Protein AF-A0A971RCW8-F1 (afdb_monomer)

Nearest PDB structures (foldseek):
  1rk5-assembly1_A  TM=8.842E-01  e=6.343E-04  Alcaligenes faecalis
  1v4y-assembly1_A  TM=8.845E-01  e=8.855E-04  Alcaligenes faecalis
  2fvm-assembly1_C  TM=7.047E-01  e=5.021E-01  Lachancea kluyveri
  5a9z-assembly1_AN  TM=2.596E-01  e=7.247E+00  Thermus thermophilus HB8

Solvent-accessible surface area (backbone atoms only — not comparable to full-atom values): 5566 Å² total; per-residue (Å²): 137,82,56,71,66,59,53,50,36,57,74,25,38,54,45,26,55,75,72,62,46,84,53,46,46,57,95,53,92,91,36,53,44,65,46,74,47,62,41,88,91,55,55,40,79,54,69,99,74,55,50,88,92,41,69,66,42,77,41,58,44,37,45,49,37,33,29,35,68,68,40,64,34,28,53,53,86,41,74,64,77,58,76,59,77,75,91,84,72,81,126

Structure (mmCIF, N/CA/C/O backbone):
data_AF-A0A971RCW8-F1
#
_entry.id   AF-A0A971RCW8-F1
#
loop_
_atom_site.group_PDB
_atom_site.id
_atom_site.type_symbol
_atom_site.label_atom_id
_atom_site.label_alt_id
_atom_site.label_comp_id
_atom_site.label_asym_id
_atom_site.label_entity_id
_atom_site.label_seq_id
_atom_site.pdbx_PDB_ins_code
_atom_site.Cartn_x
_atom_site.Cartn_y
_atom_site.Cartn_z
_atom_site.occupancy
_atom_site.B_iso_or_equiv
_atom_site.auth_seq_id
_atom_site.auth_comp_id
_atom_site.auth_asym_id
_atom_site.auth_atom_id
_atom_site.pdbx_PDB_model_num
ATOM 1 N N . LEU A 1 1 ? 13.584 -15.365 0.269 1.00 82.81 1 LEU A N 1
ATOM 2 C CA . LEU A 1 1 ? 12.549 -14.471 -0.302 1.00 82.81 1 LEU A CA 1
ATOM 3 C C . LEU A 1 1 ? 11.270 -14.612 0.519 1.00 82.81 1 LEU A C 1
ATOM 5 O O . LEU A 1 1 ? 11.041 -15.695 1.041 1.00 82.81 1 LEU A O 1
ATOM 9 N N . LEU A 1 2 ? 10.502 -13.533 0.697 1.00 93.88 2 LEU A N 1
ATOM 10 C CA . LEU A 1 2 ? 9.175 -13.573 1.334 1.00 93.88 2 LEU A CA 1
ATOM 11 C C . LEU A 1 2 ? 8.110 -13.849 0.266 1.00 93.88 2 LEU A C 1
ATOM 13 O O . LEU A 1 2 ? 8.313 -13.468 -0.886 1.00 93.88 2 LEU A O 1
ATOM 17 N N . THR A 1 3 ? 6.986 -14.464 0.641 1.00 97.69 3 THR A N 1
ATOM 18 C CA . THR A 1 3 ? 5.799 -14.471 -0.228 1.00 97.69 3 THR A CA 1
ATOM 19 C C . THR A 1 3 ? 5.144 -13.087 -0.223 1.00 97.69 3 THR A C 1
ATOM 21 O O . THR A 1 3 ? 5.397 -12.273 0.677 1.00 97.69 3 THR A O 1
ATOM 24 N N . LEU A 1 4 ? 4.298 -12.811 -1.217 1.00 96.62 4 LEU A N 1
ATOM 25 C CA . LEU A 1 4 ? 3.574 -11.542 -1.302 1.00 96.62 4 LEU A CA 1
ATOM 26 C C . LEU A 1 4 ? 2.662 -11.343 -0.084 1.00 96.62 4 LEU A C 1
ATOM 28 O O . LEU A 1 4 ? 2.632 -10.264 0.501 1.00 96.62 4 LEU A O 1
ATOM 32 N N . GLU A 1 5 ? 1.974 -12.395 0.347 1.00 97.81 5 GLU A N 1
ATOM 33 C CA . GLU A 1 5 ? 1.065 -12.380 1.491 1.00 97.81 5 GLU A CA 1
ATOM 34 C C . GLU A 1 5 ? 1.812 -12.065 2.789 1.00 97.81 5 GLU A C 1
ATOM 36 O O . GLU A 1 5 ? 1.344 -11.253 3.584 1.00 97.81 5 GLU A O 1
ATOM 41 N N . GLU A 1 6 ? 3.005 -12.636 2.992 1.00 98.38 6 GLU A N 1
ATOM 42 C CA . GLU A 1 6 ? 3.837 -12.316 4.155 1.00 98.38 6 GLU A CA 1
ATOM 43 C C . GLU A 1 6 ? 4.373 -10.880 4.112 1.00 98.38 6 GLU A C 1
ATOM 45 O O . GLU A 1 6 ? 4.443 -10.218 5.152 1.00 98.38 6 GLU A O 1
ATOM 50 N N . ALA A 1 7 ? 4.721 -10.366 2.929 1.00 97.31 7 ALA A N 1
ATOM 51 C CA . ALA A 1 7 ? 5.101 -8.965 2.769 1.00 97.31 7 ALA A CA 1
ATOM 52 C C . ALA A 1 7 ? 3.929 -8.028 3.118 1.00 97.31 7 ALA A C 1
ATOM 54 O O . ALA A 1 7 ? 4.093 -7.119 3.936 1.00 97.31 7 ALA A O 1
ATOM 55 N N . VAL A 1 8 ? 2.730 -8.299 2.589 1.00 97.94 8 VAL A N 1
ATOM 56 C CA . VAL A 1 8 ? 1.504 -7.547 2.903 1.00 97.94 8 VAL A CA 1
ATOM 57 C C . VAL A 1 8 ? 1.184 -7.635 4.395 1.00 97.94 8 VAL A C 1
ATOM 59 O O . VAL A 1 8 ? 0.951 -6.605 5.027 1.00 97.94 8 VAL A O 1
ATOM 62 N N . ARG A 1 9 ? 1.246 -8.828 5.002 1.00 98.19 9 ARG A N 1
ATOM 63 C CA . ARG A 1 9 ? 0.994 -9.038 6.438 1.00 98.19 9 ARG A CA 1
ATOM 64 C C . ARG A 1 9 ? 1.921 -8.193 7.305 1.00 98.19 9 ARG A C 1
ATOM 66 O O . ARG A 1 9 ? 1.460 -7.571 8.262 1.00 98.19 9 ARG A O 1
ATOM 73 N N . LYS A 1 10 ? 3.214 -8.138 6.966 1.00 97.94 10 LYS A N 1
ATOM 74 C CA . LYS A 1 10 ? 4.215 -7.336 7.688 1.00 97.94 10 LYS A CA 1
ATOM 75 C C . LYS A 1 10 ? 3.925 -5.834 7.654 1.00 97.94 10 LYS A C 1
ATOM 77 O O . LYS A 1 10 ? 4.220 -5.168 8.642 1.00 97.94 10 LYS A O 1
ATOM 82 N N . MET A 1 11 ? 3.350 -5.324 6.563 1.00 97.25 11 MET A N 1
ATOM 83 C CA . MET A 1 11 ? 3.017 -3.902 6.387 1.00 97.25 11 MET A CA 1
ATOM 84 C C . MET A 1 11 ? 1.609 -3.528 6.882 1.00 97.25 11 MET A C 1
ATOM 86 O O . MET A 1 11 ? 1.314 -2.347 7.024 1.00 97.25 11 MET A O 1
ATOM 90 N N . THR A 1 12 ? 0.745 -4.513 7.152 1.00 98.25 12 THR A N 1
ATOM 91 C CA . THR A 1 12 ? -0.667 -4.298 7.512 1.00 98.25 12 THR A CA 1
ATOM 92 C C . THR A 1 12 ? -0.983 -4.872 8.897 1.00 98.25 12 THR A C 1
ATOM 94 O O . THR A 1 12 ? -0.672 -4.243 9.906 1.00 98.25 12 THR A O 1
ATOM 97 N N . SER A 1 13 ? -1.558 -6.074 8.975 1.00 97.69 13 SER A N 1
ATOM 98 C CA . SER A 1 13 ? -2.071 -6.667 10.216 1.00 97.69 13 SER A CA 1
ATOM 99 C C . SER A 1 13 ? -1.005 -6.854 11.294 1.00 97.69 13 SER A C 1
ATOM 101 O O . SER A 1 13 ? -1.276 -6.607 12.466 1.00 97.69 13 SER A O 1
ATOM 103 N N . LEU A 1 14 ? 0.224 -7.243 10.937 1.00 97.69 14 LEU A N 1
ATOM 104 C CA . LEU A 1 14 ? 1.298 -7.370 11.925 1.00 97.69 14 LEU A CA 1
ATOM 105 C C . LEU A 1 14 ? 1.719 -5.999 12.474 1.00 97.69 14 LEU A C 1
ATOM 107 O O . LEU A 1 14 ? 2.048 -5.884 13.655 1.00 97.69 14 LEU A O 1
ATOM 111 N N . ALA A 1 15 ? 1.714 -4.965 11.629 1.00 96.56 15 ALA A N 1
ATOM 112 C CA . ALA A 1 15 ? 2.045 -3.607 12.039 1.00 96.56 15 ALA A CA 1
ATOM 113 C C . ALA A 1 15 ? 0.976 -3.045 12.987 1.00 96.56 15 ALA A C 1
ATOM 115 O O . ALA A 1 15 ? 1.326 -2.561 14.063 1.00 96.56 15 ALA A O 1
ATOM 116 N N . THR A 1 16 ? -0.313 -3.182 12.649 1.00 95.31 16 THR A N 1
ATOM 117 C CA . THR A 1 16 ? -1.420 -2.697 13.493 1.00 95.31 16 THR A CA 1
ATOM 118 C C . THR A 1 16 ? -1.492 -3.435 14.830 1.00 95.31 16 THR A C 1
ATOM 120 O O . THR A 1 16 ? -1.620 -2.791 15.874 1.00 95.31 16 THR A O 1
ATOM 123 N N . GLN A 1 17 ? -1.277 -4.757 14.836 1.00 94.00 17 GLN A N 1
ATOM 124 C C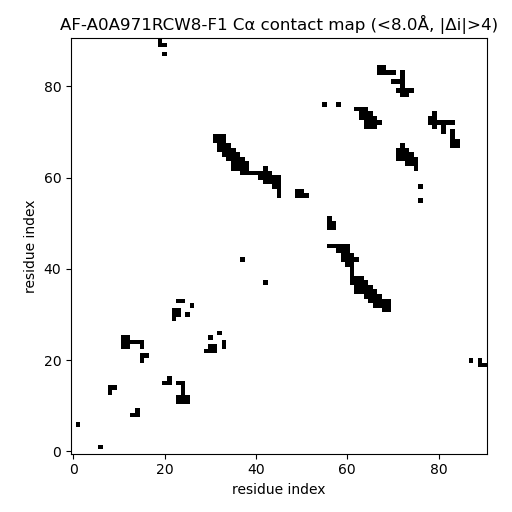A . GLN A 1 17 ? -1.196 -5.558 16.064 1.00 94.00 17 GLN A CA 1
ATOM 125 C C . GLN A 1 17 ? -0.099 -5.069 17.017 1.00 94.00 17 GLN A C 1
ATOM 127 O O . GLN A 1 17 ? -0.349 -4.933 18.214 1.00 94.00 17 GLN A O 1
ATOM 132 N N . ARG A 1 18 ? 1.101 -4.762 16.503 1.00 94.88 18 ARG A N 1
ATOM 133 C CA . ARG A 1 18 ? 2.239 -4.303 17.325 1.00 94.88 18 ARG A CA 1
ATOM 134 C C . ARG A 1 18 ? 1.973 -2.989 18.052 1.00 94.88 18 ARG A C 1
ATOM 136 O O . ARG A 1 18 ? 2.522 -2.777 19.129 1.00 94.88 18 ARG A O 1
ATOM 143 N N . VAL A 1 19 ? 1.155 -2.112 17.474 1.00 93.25 19 VAL A N 1
ATOM 144 C CA . VAL A 1 19 ? 0.839 -0.795 18.053 1.00 93.25 19 VAL A CA 1
ATOM 145 C C . VAL A 1 19 ? -0.519 -0.749 18.762 1.00 93.25 19 VAL A C 1
ATOM 147 O O . VAL A 1 19 ? -0.873 0.285 19.327 1.00 93.25 19 VAL A O 1
ATOM 150 N N . GLY A 1 20 ? -1.255 -1.866 18.789 1.00 92.81 20 GLY A N 1
ATOM 151 C CA . GLY A 1 20 ? -2.528 -2.000 19.501 1.00 92.81 20 GLY A CA 1
ATOM 152 C C . GLY A 1 20 ? -3.758 -1.493 18.740 1.00 92.81 20 GLY A C 1
ATOM 153 O O . GLY A 1 20 ? -4.805 -1.309 19.353 1.00 92.81 20 GLY A O 1
ATOM 154 N N . ILE A 1 21 ? -3.661 -1.285 17.425 1.00 94.88 21 ILE A N 1
ATOM 155 C CA . ILE A 1 21 ? -4.804 -0.921 16.576 1.00 94.88 21 ILE A CA 1
ATOM 156 C C . ILE A 1 21 ? -5.534 -2.209 16.177 1.00 94.88 21 ILE A C 1
ATOM 158 O O . ILE A 1 21 ? -4.933 -3.099 15.574 1.00 94.88 21 ILE A O 1
ATOM 162 N N . ARG A 1 22 ? -6.820 -2.330 16.530 1.00 92.75 22 ARG A N 1
ATOM 163 C CA . ARG A 1 22 ? -7.584 -3.591 16.409 1.00 92.75 22 ARG A CA 1
ATOM 164 C C . ARG A 1 22 ? -8.591 -3.618 15.263 1.00 92.75 22 ARG A C 1
ATOM 166 O O . ARG A 1 22 ? -8.991 -4.694 14.835 1.00 92.75 22 ARG A O 1
ATOM 173 N N . ASP A 1 23 ? -8.990 -2.457 14.770 1.00 95.12 23 ASP A N 1
ATOM 174 C CA . ASP A 1 23 ? -10.042 -2.259 13.771 1.00 95.12 23 ASP A CA 1
ATOM 175 C C . ASP A 1 23 ? -9.487 -1.940 12.369 1.00 95.12 23 ASP A C 1
ATOM 177 O O . ASP A 1 23 ? -10.247 -1.591 11.466 1.00 95.12 23 ASP A O 1
ATOM 181 N N . ARG A 1 24 ? -8.166 -2.088 12.164 1.00 97.12 24 ARG A N 1
ATOM 182 C CA . ARG A 1 24 ? -7.459 -1.813 10.895 1.00 97.12 24 ARG A CA 1
ATOM 183 C C . ARG A 1 24 ? -6.406 -2.870 10.559 1.00 97.12 24 ARG A C 1
ATOM 185 O O . ARG A 1 24 ? -5.937 -3.613 11.424 1.00 97.12 24 ARG A O 1
ATOM 192 N N . GLY A 1 25 ? -5.977 -2.882 9.296 1.00 96.56 25 GLY A N 1
ATOM 193 C CA . GLY A 1 25 ? -4.870 -3.714 8.806 1.00 96.56 25 GLY A CA 1
ATOM 194 C C . GLY A 1 25 ? -5.270 -5.112 8.325 1.00 96.56 25 GLY A C 1
ATOM 195 O O . GLY A 1 25 ? -4.394 -5.914 8.013 1.00 96.56 25 GLY A O 1
ATOM 196 N N . ALA A 1 26 ? -6.565 -5.422 8.247 1.00 97.62 26 ALA A N 1
ATOM 197 C CA . ALA A 1 26 ? -7.071 -6.622 7.586 1.00 97.62 26 ALA A CA 1
ATOM 198 C C . ALA A 1 26 ? -8.384 -6.318 6.847 1.00 97.62 26 ALA A C 1
ATOM 200 O O . ALA A 1 26 ? -9.108 -5.395 7.208 1.00 97.62 26 ALA A O 1
ATOM 201 N N . ILE A 1 27 ? -8.688 -7.107 5.815 1.00 97.94 27 ILE A N 1
ATOM 202 C CA . ILE A 1 27 ? -9.909 -6.963 5.013 1.00 97.94 27 ILE A CA 1
ATOM 203 C C . ILE A 1 27 ? -10.955 -7.927 5.565 1.00 97.94 27 ILE A C 1
ATOM 205 O O . ILE A 1 27 ? -10.932 -9.122 5.268 1.00 97.94 27 ILE A O 1
ATOM 209 N N . ARG A 1 28 ? -11.834 -7.423 6.435 1.00 97.31 28 ARG A N 1
ATOM 210 C CA . ARG A 1 28 ? -12.913 -8.192 7.072 1.00 97.31 28 ARG A CA 1
ATOM 211 C C . ARG A 1 28 ? -14.116 -7.279 7.336 1.00 97.31 28 ARG A C 1
ATOM 213 O O . ARG A 1 28 ? -13.915 -6.085 7.563 1.00 97.31 28 ARG A O 1
ATOM 220 N N . PRO A 1 29 ? -15.348 -7.816 7.365 1.00 97.62 29 PRO A N 1
ATOM 221 C CA . PRO A 1 29 ? -16.516 -7.040 7.773 1.00 97.62 29 PRO A CA 1
ATOM 222 C C . PRO A 1 29 ? -16.308 -6.367 9.138 1.00 97.62 29 PRO A C 1
ATOM 224 O O . PRO A 1 29 ? -15.800 -6.997 10.067 1.00 97.62 29 PRO A O 1
ATOM 227 N N . GLY A 1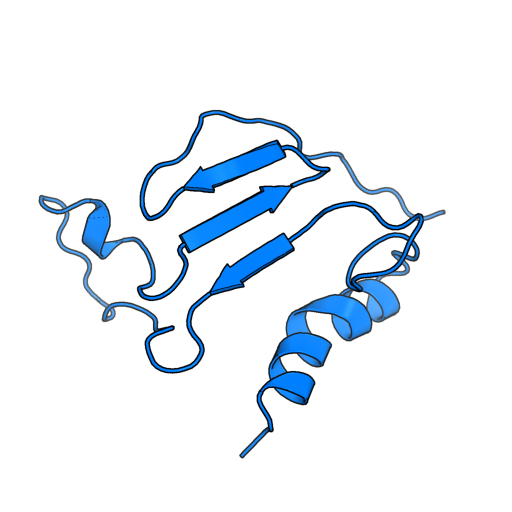 30 ? -16.698 -5.094 9.248 1.00 96.00 30 GLY A N 1
ATOM 228 C CA . GLY A 1 30 ? -16.579 -4.295 10.474 1.00 96.00 30 GLY A CA 1
ATOM 229 C C . GLY A 1 30 ? -15.223 -3.612 10.699 1.00 96.00 30 GLY A C 1
ATOM 230 O O . GLY A 1 30 ? -15.091 -2.876 11.672 1.00 96.00 30 GLY A O 1
ATOM 231 N N . MET A 1 31 ? -14.229 -3.822 9.830 1.00 97.00 31 MET A N 1
ATOM 232 C CA . MET A 1 31 ? -12.963 -3.074 9.862 1.00 97.00 31 MET A CA 1
ATOM 233 C C . MET A 1 31 ? -13.059 -1.796 9.023 1.00 97.00 31 MET A C 1
ATOM 235 O O . MET A 1 31 ? -13.886 -1.706 8.112 1.00 97.00 31 MET A O 1
ATOM 239 N N . TRP A 1 32 ? -12.203 -0.812 9.304 1.00 97.94 32 TRP A N 1
ATOM 240 C CA . TRP A 1 32 ? -12.118 0.384 8.464 1.00 97.94 32 TRP A CA 1
ATOM 241 C C . TRP A 1 32 ? -11.651 0.031 7.051 1.00 97.94 32 TRP A C 1
ATOM 243 O O . TRP A 1 32 ? -10.762 -0.803 6.861 1.00 97.94 32 TRP A O 1
ATOM 253 N N . ALA A 1 33 ? -12.230 0.708 6.062 1.00 98.12 33 ALA A N 1
ATOM 254 C CA . ALA A 1 33 ? -11.894 0.538 4.654 1.00 98.12 33 ALA A CA 1
ATOM 255 C C . ALA A 1 33 ? -10.610 1.305 4.284 1.00 98.12 33 ALA A C 1
ATOM 257 O O . ALA A 1 33 ? -10.644 2.262 3.511 1.00 98.12 33 ALA A O 1
ATOM 258 N N . ASP A 1 34 ? -9.485 0.870 4.854 1.00 98.44 34 ASP A N 1
ATOM 259 C CA . ASP A 1 34 ? -8.143 1.279 4.438 1.00 98.44 34 ASP A CA 1
ATOM 260 C C . ASP A 1 34 ? -7.592 0.244 3.455 1.00 98.44 34 ASP A C 1
ATOM 262 O O . ASP A 1 34 ? -7.190 -0.855 3.850 1.00 98.44 34 ASP A O 1
ATOM 266 N N . LEU A 1 35 ? -7.615 0.567 2.163 1.00 98.44 35 LEU A N 1
ATOM 267 C CA . LEU A 1 35 ? -7.336 -0.386 1.090 1.00 98.44 35 LEU A CA 1
ATOM 268 C C . LEU A 1 35 ? -6.323 0.184 0.102 1.00 98.44 35 LEU A C 1
ATOM 270 O O . LEU A 1 35 ? -6.299 1.381 -0.173 1.00 98.44 35 LEU A O 1
ATOM 274 N N . VAL A 1 36 ? -5.518 -0.702 -0.480 1.00 98.38 36 VAL A N 1
ATOM 2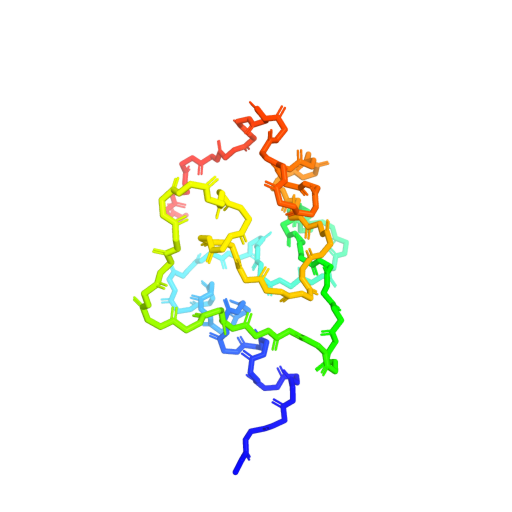75 C CA . VAL A 1 36 ? -4.635 -0.384 -1.604 1.00 98.38 36 VAL A CA 1
ATOM 276 C C . VAL A 1 36 ? -4.889 -1.405 -2.699 1.00 98.38 36 VAL A C 1
ATOM 278 O O . VAL A 1 36 ? -4.832 -2.609 -2.446 1.00 98.38 36 VAL A O 1
ATOM 281 N N . VAL A 1 37 ? -5.156 -0.927 -3.911 1.00 98.19 37 VAL A N 1
ATOM 282 C CA . VAL A 1 37 ? -5.297 -1.773 -5.099 1.00 98.19 37 VAL A CA 1
ATOM 283 C C . VAL A 1 37 ? -4.048 -1.600 -5.945 1.00 98.19 37 VAL A C 1
ATOM 285 O O . VAL A 1 37 ? -3.797 -0.515 -6.477 1.00 98.19 37 VAL A O 1
ATOM 288 N N . PHE A 1 38 ? -3.269 -2.668 -6.072 1.00 98.00 38 PHE A N 1
ATOM 289 C CA . PHE A 1 38 ? -2.021 -2.669 -6.822 1.00 98.00 38 PHE A CA 1
ATOM 290 C C . PHE A 1 38 ? -1.892 -3.917 -7.694 1.00 98.00 38 PHE A C 1
ATOM 292 O O . PHE A 1 38 ? -2.463 -4.966 -7.397 1.00 98.00 38 PHE A O 1
ATOM 299 N N . ASP A 1 39 ? -1.122 -3.791 -8.765 1.00 97.88 39 ASP A N 1
ATOM 300 C CA . ASP A 1 39 ? -0.720 -4.892 -9.625 1.00 97.88 39 ASP A CA 1
ATOM 301 C C . ASP A 1 39 ? 0.570 -5.514 -9.076 1.00 97.88 39 ASP A C 1
ATOM 303 O O . ASP A 1 39 ? 1.616 -4.867 -8.983 1.00 97.88 39 ASP A O 1
ATOM 307 N N . LYS A 1 40 ? 0.483 -6.789 -8.693 1.00 96.38 40 LYS A N 1
ATOM 308 C CA . LYS A 1 40 ? 1.591 -7.540 -8.092 1.00 96.38 40 LYS A CA 1
ATOM 309 C C . LYS A 1 40 ? 2.809 -7.674 -9.010 1.00 96.38 40 LYS A C 1
ATOM 311 O O . LYS A 1 40 ? 3.904 -7.879 -8.496 1.00 96.38 40 LYS A O 1
ATOM 316 N N . ASP A 1 41 ? 2.618 -7.605 -10.327 1.00 96.31 41 ASP A N 1
ATOM 317 C CA . ASP A 1 41 ? 3.673 -7.846 -11.312 1.00 96.31 41 ASP A CA 1
ATOM 318 C C . ASP A 1 41 ? 4.3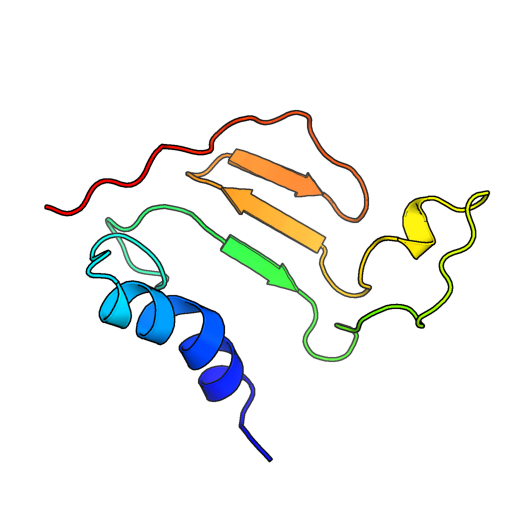92 -6.547 -11.706 1.00 96.31 41 ASP A C 1
ATOM 320 O O . ASP A 1 41 ? 5.528 -6.591 -12.176 1.00 96.31 41 ASP A O 1
ATOM 324 N N . THR A 1 42 ? 3.765 -5.388 -11.474 1.00 96.19 42 THR A N 1
ATOM 325 C CA . THR A 1 42 ? 4.312 -4.076 -11.859 1.00 96.19 42 THR A CA 1
ATOM 326 C C . THR A 1 42 ? 4.603 -3.143 -10.686 1.00 96.19 42 THR A C 1
ATOM 328 O O . THR A 1 42 ? 5.257 -2.121 -10.892 1.00 96.19 42 THR A O 1
ATOM 331 N N . VAL A 1 43 ? 4.165 -3.463 -9.460 1.00 95.81 43 VAL A N 1
ATOM 332 C CA . VAL A 1 43 ? 4.390 -2.602 -8.290 1.00 95.81 43 VAL A CA 1
ATOM 333 C C . VAL A 1 43 ? 5.880 -2.408 -7.994 1.00 95.81 43 VAL A C 1
ATOM 335 O O . VAL A 1 43 ? 6.608 -3.353 -7.692 1.00 95.81 43 VAL A O 1
ATOM 338 N N . ALA A 1 44 ? 6.346 -1.160 -8.065 1.00 92.94 44 ALA A N 1
ATOM 339 C CA . ALA A 1 44 ? 7.747 -0.823 -7.831 1.00 92.94 44 ALA A CA 1
ATOM 340 C C . ALA A 1 44 ? 7.943 0.658 -7.483 1.00 92.94 44 ALA A C 1
ATOM 342 O O . ALA A 1 44 ? 7.160 1.529 -7.870 1.00 92.94 44 ALA A O 1
ATOM 343 N N . LEU A 1 45 ? 9.043 0.950 -6.784 1.00 89.19 45 LEU A N 1
ATOM 344 C CA . LEU A 1 45 ? 9.554 2.312 -6.654 1.00 89.19 45 LEU A CA 1
ATOM 345 C C . LEU A 1 45 ? 10.179 2.749 -7.981 1.00 89.19 45 LEU A C 1
ATOM 347 O O . LEU A 1 45 ? 10.900 1.981 -8.621 1.00 89.19 45 LEU A O 1
ATOM 351 N N . ARG A 1 46 ? 9.943 4.003 -8.366 1.00 82.25 46 ARG A N 1
ATOM 352 C CA . ARG A 1 46 ? 10.759 4.652 -9.394 1.00 82.25 46 ARG A CA 1
ATOM 353 C C . ARG A 1 46 ? 12.130 4.977 -8.785 1.00 82.25 46 ARG A C 1
ATOM 355 O O . ARG A 1 46 ? 12.252 5.088 -7.567 1.00 82.25 46 ARG A O 1
ATOM 362 N N . GLY A 1 47 ? 13.170 5.013 -9.619 1.00 78.12 47 GLY A N 1
ATOM 363 C CA . GLY A 1 47 ? 14.565 5.146 -9.181 1.00 78.12 47 GLY A CA 1
ATOM 364 C C . GLY A 1 47 ? 14.839 6.370 -8.286 1.00 78.12 47 GLY A C 1
ATOM 365 O O . GLY A 1 47 ? 13.990 7.245 -8.147 1.00 78.12 47 GLY A O 1
ATOM 366 N N . PRO A 1 48 ? 16.042 6.469 -7.693 1.00 75.44 48 PRO A N 1
ATOM 367 C CA . PRO A 1 48 ? 16.340 7.417 -6.611 1.00 75.44 48 PRO A CA 1
ATOM 368 C C . PRO A 1 48 ? 16.262 8.905 -6.996 1.00 75.44 48 PRO A C 1
ATOM 370 O O . PRO A 1 48 ? 16.199 9.745 -6.103 1.00 75.44 48 PRO A O 1
ATOM 373 N N . ASN A 1 49 ? 16.255 9.230 -8.292 1.00 82.00 49 ASN A N 1
ATOM 374 C CA . ASN A 1 49 ? 16.248 10.599 -8.806 1.00 82.00 49 ASN A CA 1
ATOM 375 C C . ASN A 1 49 ? 14.963 10.847 -9.617 1.00 82.00 49 ASN A C 1
ATOM 377 O O . ASN A 1 49 ? 14.975 10.623 -10.831 1.00 82.00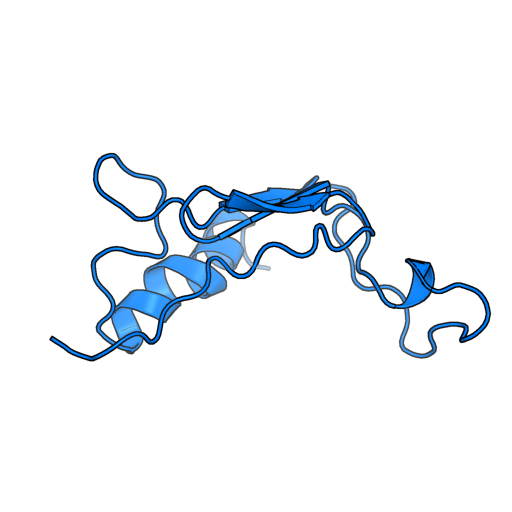 49 ASN A O 1
ATOM 381 N N . PRO A 1 50 ? 13.854 11.256 -8.972 1.00 84.12 50 PRO A N 1
ATOM 382 C CA . PRO A 1 50 ? 12.662 11.696 -9.687 1.00 84.12 50 PRO A CA 1
ATOM 383 C C . PRO A 1 50 ? 12.960 12.981 -10.468 1.00 84.12 50 PRO A C 1
ATOM 385 O O . PRO A 1 50 ? 13.752 13.821 -10.038 1.00 84.12 50 PRO A O 1
ATOM 388 N N . ASP A 1 51 ? 12.324 13.116 -11.624 1.00 86.12 51 ASP A N 1
ATOM 389 C CA . ASP A 1 51 ? 12.420 14.282 -12.494 1.00 86.12 51 ASP A CA 1
ATOM 390 C C . ASP A 1 51 ? 11.424 15.353 -12.005 1.00 86.12 51 ASP A C 1
ATOM 392 O O . ASP A 1 51 ? 10.214 15.108 -12.041 1.00 86.12 51 ASP A O 1
ATOM 396 N N . PRO A 1 52 ? 11.890 16.536 -11.557 1.00 84.88 52 PRO A N 1
ATOM 397 C CA . PRO A 1 52 ? 11.017 17.614 -11.095 1.00 84.88 52 PRO A CA 1
ATOM 398 C C . PRO A 1 52 ? 10.009 18.097 -12.143 1.00 84.88 52 PRO A C 1
ATOM 400 O O . PRO A 1 52 ? 8.953 18.605 -11.770 1.00 84.88 52 PRO A O 1
ATOM 403 N N . GLU A 1 53 ? 10.311 17.941 -13.435 1.00 90.19 53 GLU A N 1
ATOM 404 C CA . GLU A 1 53 ? 9.418 18.335 -14.529 1.00 90.19 53 GLU A CA 1
ATOM 405 C C . GLU A 1 53 ? 8.314 17.296 -14.786 1.00 90.19 53 GLU A C 1
ATOM 407 O O . GLU A 1 53 ? 7.306 17.603 -15.423 1.00 90.19 53 GLU A O 1
ATOM 412 N N . ARG A 1 54 ? 8.470 16.072 -14.263 1.00 84.12 54 ARG A N 1
ATOM 413 C CA . ARG A 1 54 ? 7.541 14.948 -14.443 1.00 84.12 54 ARG A CA 1
ATOM 414 C C . ARG A 1 54 ? 7.063 14.435 -13.097 1.00 84.12 54 ARG A C 1
ATOM 416 O O . ARG A 1 54 ? 7.627 13.500 -12.524 1.00 84.12 54 ARG A O 1
ATOM 423 N N . VAL A 1 55 ? 5.998 15.045 -12.590 1.00 80.94 55 VAL A N 1
ATOM 424 C CA . VAL A 1 55 ? 5.425 14.775 -11.262 1.00 80.94 55 VAL A CA 1
ATOM 425 C C . VAL A 1 55 ? 5.094 13.287 -11.047 1.00 80.94 55 VAL A C 1
ATOM 427 O O . VAL A 1 55 ? 5.271 12.763 -9.950 1.00 80.94 55 VAL A O 1
ATOM 430 N N . GLU A 1 56 ? 4.712 12.551 -12.091 1.00 81.00 56 GLU A N 1
ATOM 431 C CA . GLU A 1 56 ? 4.477 11.103 -12.049 1.00 81.00 56 GLU A CA 1
ATOM 432 C C . GLU A 1 56 ? 5.709 10.284 -11.625 1.00 81.00 56 GLU A C 1
ATOM 434 O O . GLU A 1 56 ? 5.571 9.161 -11.136 1.00 81.00 56 GLU A O 1
ATOM 439 N N . THR A 1 57 ? 6.919 10.832 -11.782 1.00 85.94 57 THR A N 1
ATOM 440 C CA . THR A 1 57 ? 8.167 10.161 -11.399 1.00 85.94 57 THR A CA 1
ATOM 441 C C . THR A 1 57 ? 8.381 10.107 -9.888 1.00 85.94 57 THR A C 1
ATOM 443 O O . THR A 1 57 ? 9.137 9.258 -9.418 1.00 85.94 57 THR A O 1
ATOM 446 N N . PHE A 1 58 ? 7.666 10.938 -9.123 1.00 87.56 58 PHE A N 1
ATOM 447 C CA . PHE A 1 58 ? 7.669 10.916 -7.659 1.00 87.56 58 PHE A CA 1
ATOM 448 C C . PHE A 1 58 ? 6.792 9.800 -7.077 1.00 87.56 58 PHE A C 1
ATOM 450 O O . PHE A 1 58 ? 6.912 9.479 -5.894 1.00 87.56 58 PHE A O 1
ATOM 457 N N . TYR A 1 59 ? 5.918 9.195 -7.886 1.00 90.12 59 TYR A N 1
ATOM 458 C CA . TYR A 1 59 ? 4.990 8.161 -7.438 1.00 90.12 59 TYR A CA 1
ATOM 459 C C . TYR A 1 59 ? 5.464 6.760 -7.844 1.00 90.12 59 TYR A C 1
ATOM 461 O O . TYR A 1 59 ? 6.011 6.577 -8.938 1.00 90.12 59 TYR A O 1
ATOM 469 N N . PRO A 1 60 ? 5.229 5.736 -7.004 1.00 92.00 60 PRO A N 1
ATOM 470 C CA . PRO A 1 60 ? 5.479 4.351 -7.385 1.00 92.00 60 PRO A CA 1
ATOM 471 C C . PRO A 1 60 ? 4.599 3.943 -8.572 1.00 92.00 60 PRO A C 1
ATOM 473 O O . PRO A 1 60 ? 3.521 4.497 -8.795 1.00 92.00 60 PRO A O 1
ATOM 476 N N . VAL A 1 61 ? 5.051 2.945 -9.324 1.00 93.69 61 VAL A N 1
ATOM 477 C CA . VAL A 1 61 ? 4.256 2.307 -10.382 1.00 93.69 61 VAL A CA 1
ATOM 478 C C . VAL A 1 61 ? 3.433 1.153 -9.813 1.00 93.69 61 VAL A C 1
ATOM 480 O O . VAL A 1 61 ? 3.728 0.646 -8.731 1.00 93.69 61 VAL A O 1
ATOM 483 N N . GLY A 1 62 ? 2.383 0.756 -10.535 1.00 95.44 62 GLY A N 1
ATOM 484 C CA . GLY A 1 62 ? 1.561 -0.410 -10.202 1.00 95.44 62 GLY A CA 1
ATOM 485 C C . GLY A 1 62 ? 0.526 -0.194 -9.095 1.00 95.44 62 GLY A C 1
ATOM 486 O O . GLY A 1 62 ? -0.184 -1.135 -8.770 1.00 95.44 62 GLY A O 1
ATOM 487 N N . ILE A 1 63 ? 0.383 1.011 -8.528 1.00 96.94 63 ILE A N 1
ATOM 488 C CA . ILE A 1 63 ? -0.696 1.343 -7.578 1.00 96.94 63 ILE A CA 1
ATOM 489 C C . ILE A 1 63 ? -1.808 2.084 -8.321 1.00 96.94 63 ILE A C 1
ATOM 491 O O . ILE A 1 63 ? -1.577 3.154 -8.877 1.00 96.94 63 ILE A O 1
ATOM 495 N N . SER A 1 64 ? -3.016 1.519 -8.319 1.00 97.06 6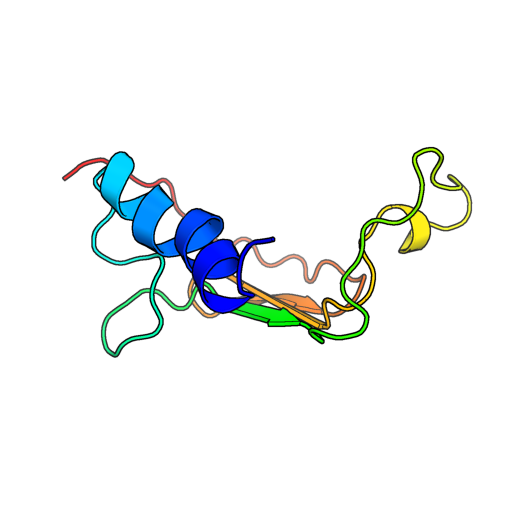4 SER A N 1
ATOM 496 C CA . SER A 1 64 ? -4.182 2.115 -8.985 1.00 97.06 64 SER A CA 1
ATOM 497 C C . SER A 1 64 ? -5.045 2.941 -8.036 1.00 97.06 64 SER A C 1
ATOM 499 O O . SER A 1 64 ? -5.517 3.997 -8.429 1.00 97.06 64 SER A O 1
ATOM 501 N N . HIS A 1 65 ? -5.243 2.489 -6.796 1.00 98.00 65 HIS A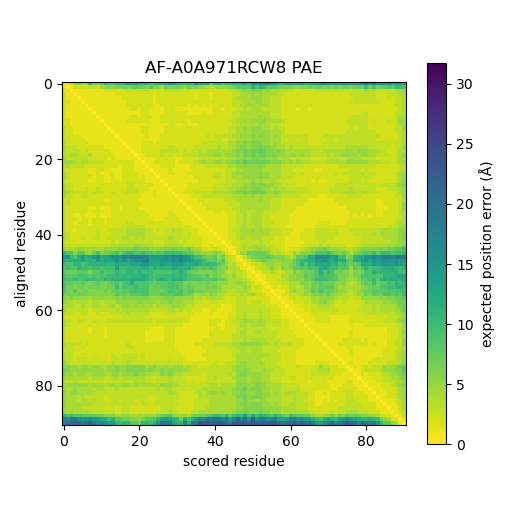 N 1
ATOM 502 C CA . HIS A 1 65 ? -6.098 3.179 -5.831 1.00 98.00 65 HIS A CA 1
ATOM 503 C C . HIS A 1 65 ? -5.530 3.078 -4.423 1.00 98.00 65 HIS A C 1
ATOM 505 O O . HIS A 1 65 ? -5.029 2.024 -4.017 1.00 98.00 65 HIS A O 1
ATOM 511 N N . VAL A 1 66 ? -5.692 4.158 -3.662 1.00 98.19 66 VAL A N 1
ATOM 512 C CA . VAL A 1 66 ? -5.529 4.170 -2.206 1.00 98.19 66 VAL A CA 1
ATOM 513 C C . VAL A 1 66 ? -6.814 4.703 -1.597 1.00 98.19 66 VAL A C 1
ATOM 515 O O . VAL A 1 66 ? -7.256 5.801 -1.933 1.00 98.19 66 VAL A O 1
ATOM 518 N N . VAL A 1 67 ? -7.401 3.924 -0.697 1.00 98.62 67 VAL A N 1
ATOM 519 C CA . VAL A 1 67 ? -8.637 4.242 0.015 1.00 98.62 67 VAL A CA 1
ATOM 520 C C . VAL A 1 67 ? -8.307 4.394 1.490 1.00 98.62 67 VAL A C 1
ATOM 522 O O . VAL A 1 67 ? -7.616 3.549 2.059 1.00 98.62 67 VAL A O 1
ATOM 525 N N . VAL A 1 68 ? -8.794 5.466 2.105 1.00 98.56 68 VAL A N 1
ATOM 526 C CA . VAL A 1 68 ? -8.639 5.733 3.537 1.00 98.56 68 VAL A CA 1
ATOM 527 C C . VAL A 1 68 ? -10.026 5.922 4.116 1.00 98.56 68 VAL A C 1
ATOM 529 O O . VAL A 1 68 ? -10.775 6.769 3.639 1.00 98.56 68 VAL A O 1
ATOM 532 N N . ASN A 1 69 ? -10.382 5.141 5.137 1.00 98.06 69 ASN A N 1
ATOM 533 C CA . ASN A 1 69 ? -11.700 5.218 5.777 1.00 98.06 69 ASN A CA 1
ATOM 534 C C . ASN A 1 69 ? -12.895 5.161 4.799 1.00 98.06 69 ASN A C 1
ATOM 536 O O . ASN A 1 69 ? -13.949 5.723 5.081 1.00 98.06 69 ASN A O 1
ATOM 540 N N . GLY A 1 70 ? -12.748 4.458 3.671 1.00 97.69 70 GLY A N 1
ATOM 541 C CA . GLY A 1 70 ? -13.795 4.306 2.653 1.00 97.69 70 GLY A CA 1
ATOM 542 C C . GLY A 1 70 ? -13.819 5.377 1.561 1.00 97.69 70 GLY A C 1
ATOM 543 O O . GLY A 1 70 ? -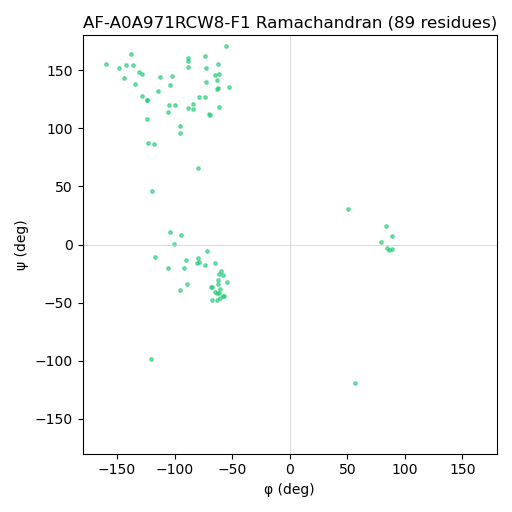14.581 5.231 0.610 1.00 97.69 70 GLY A O 1
ATOM 544 N N . GLU A 1 71 ? -12.970 6.403 1.637 1.00 98.44 71 GLU A N 1
ATOM 545 C CA . GLU A 1 71 ? -12.852 7.433 0.600 1.00 98.44 71 GLU A CA 1
ATOM 546 C C . GLU A 1 71 ? -11.588 7.229 -0.240 1.00 98.44 71 GLU A C 1
ATOM 548 O O . GLU A 1 71 ? -10.507 6.955 0.291 1.00 98.44 71 GLU A O 1
ATOM 553 N N . VAL A 1 72 ? -11.704 7.380 -1.564 1.00 98.44 72 VAL A N 1
ATOM 554 C CA . VAL A 1 72 ? -10.556 7.309 -2.478 1.00 98.44 72 VAL A CA 1
ATOM 555 C C . VAL A 1 72 ? -9.673 8.531 -2.246 1.00 98.44 72 VAL A C 1
ATOM 557 O O . VAL A 1 72 ? -10.063 9.652 -2.564 1.00 98.44 72 VAL A O 1
ATOM 560 N N . ALA A 1 73 ? -8.482 8.315 -1.691 1.00 97.94 73 ALA A N 1
ATOM 561 C CA . ALA A 1 73 ? -7.478 9.347 -1.448 1.00 97.94 73 ALA A CA 1
ATOM 562 C C . ALA A 1 73 ? -6.539 9.531 -2.647 1.00 97.94 73 ALA A C 1
ATOM 564 O O . ALA A 1 73 ? -6.104 10.647 -2.923 1.00 97.94 73 ALA A O 1
ATOM 565 N N . MET A 1 74 ? -6.235 8.449 -3.367 1.00 96.38 74 MET A N 1
ATOM 566 C CA . MET A 1 74 ? -5.425 8.475 -4.587 1.00 96.38 74 MET A CA 1
ATOM 567 C C . MET A 1 74 ? -6.080 7.625 -5.670 1.00 96.38 74 MET A C 1
ATOM 569 O O . MET A 1 74 ? -6.495 6.498 -5.390 1.00 96.38 74 MET A O 1
ATOM 573 N N . GLU A 1 75 ? -6.071 8.135 -6.897 1.00 95.88 75 GLU A N 1
ATOM 574 C CA . GLU A 1 75 ? -6.402 7.403 -8.120 1.00 95.88 75 GLU A CA 1
ATOM 575 C C . GLU A 1 75 ? -5.216 7.525 -9.090 1.00 95.88 75 GLU A C 1
ATOM 577 O O . GLU A 1 75 ? -4.891 8.604 -9.589 1.00 95.88 75 GLU A O 1
ATOM 582 N N . GLY A 1 76 ? -4.484 6.428 -9.280 1.00 91.94 76 GLY A N 1
ATOM 583 C CA . GLY A 1 76 ? -3.196 6.405 -9.970 1.00 91.94 76 GLY A CA 1
ATOM 584 C C . GLY A 1 76 ? -2.182 7.359 -9.331 1.00 91.94 76 GLY A C 1
ATOM 585 O O . GLY A 1 76 ? -1.812 7.221 -8.164 1.00 91.94 76 GLY A O 1
ATOM 586 N N . HIS A 1 77 ? -1.723 8.340 -10.108 1.00 91.00 77 HIS A N 1
ATOM 587 C CA . HIS A 1 77 ? -0.784 9.378 -9.663 1.00 91.00 77 HIS A CA 1
ATOM 588 C C . HIS A 1 77 ? -1.484 10.669 -9.200 1.00 91.00 77 HIS A C 1
ATOM 590 O O . HIS A 1 77 ? -0.820 11.668 -8.934 1.00 91.00 77 HIS A O 1
ATOM 596 N N . CYS A 1 78 ? -2.814 10.658 -9.086 1.00 91.38 78 CYS A N 1
ATOM 597 C CA . CYS A 1 78 ? -3.611 11.829 -8.745 1.00 91.38 78 CYS A CA 1
ATOM 598 C C . CYS A 1 78 ? -4.097 11.751 -7.295 1.00 91.38 78 CYS A C 1
ATOM 600 O O . CYS A 1 78 ? -4.841 10.842 -6.922 1.00 91.38 78 CYS A O 1
ATOM 602 N N . TYR A 1 79 ? -3.710 12.737 -6.483 1.00 92.75 79 TYR A N 1
ATOM 603 C CA . TYR A 1 79 ? -4.323 12.961 -5.175 1.00 92.75 79 TYR A CA 1
ATOM 604 C C . TYR A 1 79 ? -5.714 13.573 -5.358 1.00 92.75 79 TYR A C 1
ATOM 606 O O . TYR A 1 79 ? -5.856 14.600 -6.019 1.00 92.75 79 TYR A O 1
ATOM 614 N N . THR A 1 80 ? -6.739 12.964 -4.762 1.00 96.06 80 THR A N 1
ATOM 615 C CA . THR A 1 80 ? -8.143 13.375 -4.957 1.00 96.06 80 THR A CA 1
ATOM 616 C C . THR A 1 80 ? -8.545 14.590 -4.120 1.00 96.06 80 THR A C 1
ATOM 618 O O . THR A 1 80 ? -9.620 15.151 -4.314 1.00 96.06 80 THR A O 1
ATOM 621 N N . GLY A 1 81 ? -7.712 14.991 -3.154 1.00 96.12 81 GLY A N 1
ATOM 622 C CA . GLY A 1 81 ? -8.063 16.009 -2.163 1.00 96.12 81 GLY A CA 1
ATOM 623 C C . GLY A 1 81 ? -8.801 15.460 -0.938 1.00 96.12 81 GLY A C 1
ATOM 624 O O . GLY A 1 81 ? -9.022 16.215 0.012 1.00 96.12 81 GLY A O 1
ATOM 625 N N . ALA A 1 82 ? -9.144 14.166 -0.909 1.00 97.31 82 ALA A N 1
ATOM 626 C CA . ALA A 1 82 ? -9.814 13.561 0.238 1.00 97.31 82 ALA A CA 1
ATOM 627 C C . ALA A 1 82 ? -8.932 13.633 1.498 1.00 97.31 82 ALA A C 1
ATOM 629 O O . ALA A 1 82 ? -7.731 13.335 1.478 1.00 97.31 82 ALA A O 1
ATOM 630 N N . ARG A 1 83 ? -9.543 14.026 2.619 1.00 96.19 83 ARG A N 1
ATOM 631 C CA . ARG A 1 83 ? -8.900 14.142 3.941 1.00 96.19 83 ARG A CA 1
ATOM 632 C C . ARG A 1 83 ? -9.580 13.227 4.953 1.00 96.19 83 ARG A C 1
ATOM 634 O O . ARG A 1 83 ? -9.859 13.626 6.077 1.00 96.19 83 ARG A O 1
ATOM 641 N N . ALA A 1 84 ? -9.821 11.988 4.545 1.00 97.25 84 ALA A N 1
ATOM 642 C CA . ALA A 1 84 ? -10.553 11.009 5.336 1.00 97.25 84 ALA A CA 1
ATOM 643 C C . ALA A 1 84 ? -9.774 10.476 6.552 1.00 97.25 84 ALA A C 1
ATOM 645 O O . ALA A 1 84 ? -10.323 9.713 7.339 1.00 97.25 84 ALA A O 1
ATOM 646 N N . GLY A 1 85 ? -8.499 10.846 6.726 1.00 96.31 85 GLY A N 1
ATOM 647 C CA . GLY A 1 85 ? -7.657 10.384 7.830 1.00 96.31 85 GLY A CA 1
ATOM 648 C C . GLY A 1 85 ? -8.190 10.775 9.213 1.00 96.31 85 GLY A C 1
ATOM 649 O O . GLY A 1 85 ? -8.772 11.839 9.403 1.00 96.31 85 GLY A O 1
ATOM 650 N N . GLN A 1 86 ? -7.950 9.914 10.203 1.00 95.44 86 GLN A N 1
ATOM 651 C CA . GLN A 1 86 ? -8.347 10.144 11.593 1.00 95.44 86 GLN A CA 1
ATOM 652 C C . GLN A 1 86 ? -7.163 9.952 12.539 1.00 95.44 86 GLN A C 1
ATOM 654 O O . GLN A 1 86 ? -6.299 9.104 12.314 1.00 95.44 86 GLN A O 1
ATOM 659 N N . VAL A 1 87 ? -7.141 10.727 13.628 1.00 95.00 87 VAL A N 1
ATOM 660 C CA . VAL A 1 87 ? -6.156 10.546 14.699 1.00 95.00 87 VAL A CA 1
ATOM 661 C C . VAL A 1 87 ? -6.467 9.248 15.435 1.00 95.00 87 VAL A C 1
ATOM 663 O O . VAL A 1 87 ? -7.474 9.153 16.137 1.00 95.00 87 VAL A O 1
ATOM 666 N N . LEU A 1 88 ? -5.582 8.263 15.304 1.00 92.56 88 LEU A N 1
ATOM 667 C CA . LEU A 1 88 ? -5.708 6.996 16.013 1.00 92.56 88 LEU A CA 1
ATOM 668 C C . LEU A 1 88 ? -5.236 7.163 17.454 1.00 92.56 88 LEU A C 1
ATOM 670 O O . LEU A 1 88 ? -4.130 7.636 17.720 1.00 92.56 88 LEU A O 1
ATOM 674 N N . ARG A 1 89 ? -6.089 6.765 18.393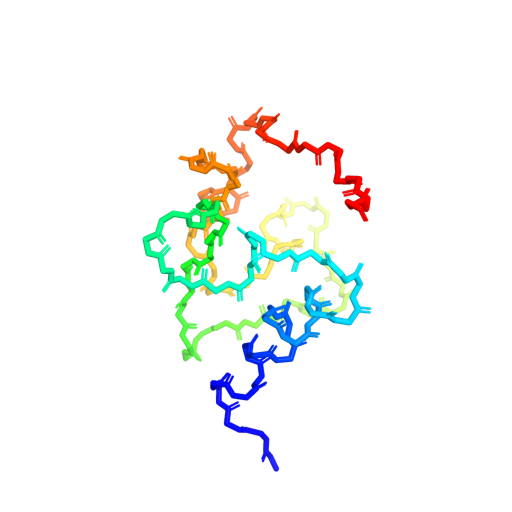 1.00 84.38 89 ARG A N 1
ATOM 675 C CA . ARG A 1 89 ? -5.789 6.759 19.824 1.00 84.38 89 ARG A CA 1
ATOM 676 C C . ARG A 1 89 ? -5.730 5.314 20.290 1.00 84.38 89 ARG A C 1
ATOM 678 O O . ARG A 1 89 ? -6.484 4.478 19.797 1.00 84.38 89 ARG A O 1
ATOM 685 N N . LYS A 1 90 ? -4.828 5.017 21.227 1.00 70.12 90 LYS A N 1
ATOM 686 C CA . LYS A 1 90 ? -4.862 3.722 21.911 1.00 70.12 90 LYS A CA 1
ATOM 687 C C . LYS A 1 90 ? -6.174 3.631 22.689 1.00 70.12 90 LYS A C 1
ATOM 689 O O . LYS A 1 90 ? -6.551 4.605 23.341 1.00 70.12 90 LYS A O 1
ATOM 694 N N . ALA A 1 91 ? -6.845 2.493 22.562 1.00 59.97 91 ALA A N 1
ATOM 695 C CA . ALA A 1 91 ? -7.905 2.106 23.482 1.00 59.97 91 ALA A CA 1
ATOM 696 C C . ALA A 1 91 ? -7.306 1.724 24.841 1.00 59.97 91 ALA A C 1
ATOM 698 O O . ALA A 1 91 ? -6.160 1.209 24.847 1.00 59.97 91 ALA A O 1
#

Secondary structure (DSSP, 8-state):
---HHHHHHHHTHHHHHHHT--SSSS--TTS---EEEE-TTT-BPPPSS--TT-GGGGSPBSEEEEEETTEEEEETTEE------------

Sequence (91 aa):
LLTLEEAVRKMTSLATQRVGIRDRGAIRPGMWADLVVFDKDTVALRGPNPDPERVETFYPVGISHVVVNGEVAMEGHCYTGARAGQVLRKA

pLDDT: mean 93.37, std 6.89, range [59.97, 98.62]

Mean predicted aligned error: 3.78 Å

Radius of gyration: 14.96 Å; Cα contacts (8 Å, |Δi|>4): 123; chains: 1; bounding box: 33×33×38 Å

Foldseek 3Di:
DDDPVVVLCVVFVVVCVVVQNDQTRDDDPRHFPFDWQFDPVQWDQQDPDFDPVDQLNRDTPGTQFTDGRRHTQDGRSDGPPDPNDDDDDHD